Protein AF-A0A7K3RZ34-F1 (afdb_monomer_lite)

Organism: NCBI:txid66428

Secondary structure (DSSP, 8-state):
----HHHHHHHHHHHHHHTHHHHHHHHH-SS----GGGS-HHHHHHHHHHHHHHHH-SSHHHHHHHHHHHHHHT-TT-HHHHHH-PPPPTTS--HHHHHHHHHHHHHHHHHHHHHHHHHHHT--

pLDDT: mean 83.89, std 14.82, range [39.34, 97.38]

Radius of gyration: 16.71 Å; chains: 1; bounding box: 50×24×40 Å

Sequence (124 aa):
MTIPAETLTVVARAMYEATMRPFLHIQSGRPVGESWEQLTEHHQGTYLIKVRKALESETFADYYAWLTLPERLLGPGSAFEAEHGCPPEADEDTERTRGHRAEYHIVQHLLRVDDGALLTESAA

Structure (mmCIF, N/CA/C/O backbone):
data_AF-A0A7K3RZ34-F1
#
_entry.id   AF-A0A7K3RZ34-F1
#
loop_
_atom_site.group_PDB
_atom_site.id
_atom_site.type_symbol
_atom_site.label_atom_id
_atom_site.label_alt_id
_atom_site.label_comp_id
_atom_site.label_asym_id
_atom_site.label_entity_id
_atom_site.label_seq_id
_atom_site.pdbx_PDB_ins_code
_atom_site.Cartn_x
_atom_site.Cartn_y
_atom_site.Cartn_z
_atom_site.occupancy
_atom_site.B_iso_or_equiv
_atom_site.auth_seq_id
_atom_site.auth_comp_id
_atom_site.auth_asym_id
_atom_site.auth_atom_id
_atom_site.pdbx_PDB_model_num
ATOM 1 N N . MET A 1 1 ? -19.498 8.470 2.387 1.00 55.53 1 MET A N 1
ATOM 2 C CA . MET A 1 1 ? -19.161 7.984 3.739 1.00 55.53 1 MET A CA 1
ATOM 3 C C . MET A 1 1 ? -17.778 8.513 4.076 1.00 55.53 1 MET A C 1
ATOM 5 O O . MET A 1 1 ? -16.899 8.402 3.230 1.00 55.53 1 MET A O 1
ATOM 9 N N . THR A 1 2 ? -17.592 9.165 5.219 1.00 70.81 2 THR A N 1
ATOM 10 C CA . THR A 1 2 ? -16.287 9.700 5.644 1.00 70.81 2 THR A CA 1
ATOM 11 C C . THR A 1 2 ? -15.700 8.754 6.683 1.00 70.81 2 THR A C 1
ATOM 13 O O . THR A 1 2 ? -16.275 8.605 7.756 1.00 70.81 2 THR A O 1
ATOM 16 N N . ILE A 1 3 ? -14.585 8.097 6.358 1.00 78.75 3 ILE A N 1
ATOM 17 C CA . ILE A 1 3 ? -13.912 7.167 7.275 1.00 78.75 3 ILE A CA 1
ATOM 18 C C . ILE A 1 3 ? -13.178 7.986 8.352 1.00 78.75 3 ILE A C 1
ATOM 20 O O . ILE A 1 3 ? -12.427 8.901 7.990 1.00 78.75 3 ILE A O 1
ATOM 24 N N . PRO A 1 4 ? -13.366 7.696 9.653 1.00 85.31 4 PRO A N 1
ATOM 25 C CA . PRO A 1 4 ? -12.661 8.393 10.725 1.00 85.31 4 PRO A CA 1
ATOM 26 C C . PRO A 1 4 ? -11.136 8.276 10.598 1.00 85.31 4 PRO A C 1
ATOM 28 O O . PRO A 1 4 ? -10.600 7.244 10.192 1.00 85.31 4 PRO A O 1
ATOM 31 N N . ALA A 1 5 ? -10.414 9.330 10.989 1.00 84.69 5 ALA A N 1
ATOM 32 C CA . ALA A 1 5 ? -8.951 9.352 10.914 1.00 84.69 5 ALA A CA 1
ATOM 33 C C . ALA A 1 5 ? -8.299 8.244 11.764 1.00 84.69 5 ALA A C 1
ATOM 35 O O . ALA A 1 5 ? -7.311 7.649 11.344 1.00 84.69 5 ALA A O 1
ATOM 36 N N . GLU A 1 6 ? -8.878 7.932 12.923 1.00 88.38 6 GLU A N 1
ATOM 37 C CA . GLU A 1 6 ? -8.414 6.857 13.808 1.00 88.38 6 GLU A CA 1
ATOM 38 C C . GLU A 1 6 ? -8.538 5.481 13.147 1.00 88.38 6 GLU A C 1
ATOM 40 O O . GLU A 1 6 ? -7.594 4.693 13.189 1.00 88.38 6 GLU A O 1
ATOM 45 N N . THR A 1 7 ? -9.647 5.225 12.445 1.00 88.50 7 THR A N 1
ATOM 46 C CA . THR A 1 7 ? -9.856 3.994 11.672 1.00 88.50 7 THR A CA 1
ATOM 47 C C . THR A 1 7 ? -8.782 3.835 10.595 1.00 88.50 7 THR A C 1
ATOM 49 O O . THR A 1 7 ? -8.196 2.761 10.458 1.00 88.50 7 THR A O 1
ATOM 52 N N . LEU A 1 8 ? -8.446 4.912 9.872 1.00 90.44 8 LEU A N 1
ATOM 53 C CA . LEU A 1 8 ? -7.363 4.879 8.881 1.00 90.44 8 LEU A CA 1
ATOM 54 C C . LEU A 1 8 ? -6.010 4.537 9.518 1.00 90.44 8 LEU A C 1
ATOM 56 O O . LEU A 1 8 ? -5.244 3.770 8.937 1.00 90.44 8 LEU A O 1
ATOM 60 N N . THR A 1 9 ? -5.724 5.060 10.712 1.00 93.19 9 THR A N 1
ATOM 61 C CA . THR A 1 9 ? -4.495 4.751 11.460 1.00 93.19 9 THR A CA 1
ATOM 62 C C . THR A 1 9 ? -4.446 3.293 11.904 1.00 93.19 9 THR A C 1
ATOM 64 O O . THR A 1 9 ? -3.407 2.650 11.756 1.00 93.19 9 THR A O 1
ATOM 67 N N . VAL A 1 10 ? -5.558 2.737 12.394 1.00 92.56 10 VAL A N 1
ATOM 68 C CA . VAL A 1 10 ? -5.645 1.317 12.777 1.00 92.56 10 VAL A CA 1
ATOM 69 C C . VAL A 1 10 ? -5.390 0.413 11.572 1.00 92.56 10 VAL A C 1
ATOM 71 O O . VAL A 1 10 ? -4.605 -0.529 11.665 1.00 92.56 10 VAL A O 1
ATOM 74 N N . VAL A 1 11 ? -5.988 0.725 10.423 1.00 92.69 11 VAL A N 1
ATOM 75 C CA . VAL A 1 11 ? -5.800 -0.055 9.192 1.00 92.69 11 VAL A CA 1
ATOM 76 C C . VAL A 1 11 ? -4.379 0.085 8.652 1.00 92.69 11 VAL A C 1
ATOM 78 O O . VAL A 1 11 ? -3.783 -0.911 8.252 1.00 92.69 11 VAL A O 1
ATOM 81 N N . ALA A 1 12 ? -3.797 1.286 8.685 1.00 94.44 12 ALA A N 1
ATOM 82 C CA . ALA A 1 12 ? -2.412 1.510 8.268 1.00 94.44 12 ALA A CA 1
ATOM 83 C C . ALA A 1 12 ? -1.428 0.720 9.138 1.00 94.44 12 ALA A C 1
ATOM 85 O O . ALA A 1 12 ? -0.525 0.064 8.614 1.00 94.44 12 ALA A O 1
ATOM 86 N N . ARG A 1 13 ? -1.659 0.712 10.455 1.00 95.00 13 ARG A N 1
ATOM 87 C CA . ARG A 1 13 ? -0.915 -0.121 11.398 1.00 95.00 13 ARG A CA 1
ATOM 88 C C . ARG A 1 13 ? -1.072 -1.602 11.078 1.00 95.00 13 ARG A C 1
ATOM 90 O O . ARG A 1 13 ? -0.070 -2.299 10.968 1.00 95.00 13 ARG A O 1
ATOM 97 N N . ALA A 1 14 ? -2.301 -2.087 10.916 1.00 92.12 14 ALA A N 1
ATOM 98 C CA . ALA A 1 14 ? -2.558 -3.492 10.619 1.00 92.12 14 ALA A CA 1
ATOM 99 C C . ALA A 1 14 ? -1.895 -3.923 9.302 1.00 92.12 14 ALA A C 1
ATOM 101 O O . ALA A 1 14 ? -1.270 -4.978 9.248 1.00 92.12 14 ALA A O 1
ATOM 102 N N . MET A 1 15 ? -1.955 -3.079 8.269 1.00 93.69 15 MET A N 1
ATOM 103 C CA . MET A 1 15 ? -1.267 -3.300 6.999 1.00 93.69 15 MET A CA 1
ATOM 104 C C . MET A 1 15 ? 0.247 -3.438 7.198 1.00 93.69 15 MET A C 1
ATOM 106 O O . MET A 1 15 ? 0.824 -4.409 6.714 1.00 93.69 15 MET A O 1
ATOM 110 N N . TYR A 1 16 ? 0.889 -2.527 7.937 1.00 92.81 16 TYR A N 1
ATOM 111 C CA . TYR A 1 16 ? 2.326 -2.600 8.232 1.00 92.81 16 TYR A CA 1
ATOM 112 C C . TYR A 1 16 ? 2.710 -3.872 9.004 1.00 92.81 16 TYR A C 1
ATOM 114 O O . TYR A 1 16 ? 3.611 -4.613 8.602 1.00 92.81 16 TYR A O 1
ATOM 122 N N . GLU A 1 17 ? 2.001 -4.129 10.101 1.00 90.25 17 GLU A N 1
ATOM 123 C CA . GLU A 1 17 ? 2.272 -5.219 11.040 1.00 90.25 17 GLU A CA 1
ATOM 124 C C . GLU A 1 17 ? 2.014 -6.603 10.424 1.00 90.25 17 GLU A C 1
ATOM 126 O O . GLU A 1 17 ? 2.660 -7.574 10.809 1.00 90.25 17 GLU A O 1
ATOM 131 N N . ALA A 1 18 ? 1.104 -6.707 9.450 1.00 86.88 18 ALA A N 1
ATOM 132 C CA . ALA A 1 18 ? 0.767 -7.965 8.786 1.00 86.88 18 ALA A CA 1
ATOM 133 C C . ALA A 1 18 ? 1.569 -8.237 7.502 1.00 86.88 18 ALA A C 1
ATOM 135 O O . ALA A 1 18 ? 1.604 -9.381 7.052 1.00 86.88 18 ALA A O 1
ATOM 136 N N . THR A 1 19 ? 2.202 -7.223 6.899 1.00 86.94 19 THR A N 1
ATOM 137 C CA . THR A 1 19 ? 2.922 -7.377 5.618 1.00 86.94 19 THR A CA 1
ATOM 138 C C . THR A 1 19 ? 4.414 -7.084 5.755 1.00 86.94 19 THR A C 1
ATOM 140 O O . THR A 1 19 ? 5.230 -8.007 5.784 1.00 86.94 19 THR A O 1
ATOM 143 N N . MET A 1 20 ? 4.784 -5.810 5.880 1.00 84.50 20 MET A N 1
ATOM 144 C CA . MET A 1 20 ? 6.173 -5.363 5.838 1.00 84.50 20 MET A CA 1
ATOM 145 C C . MET A 1 20 ? 6.982 -5.872 7.029 1.00 84.50 20 MET A C 1
ATOM 147 O O . MET A 1 20 ? 8.107 -6.337 6.854 1.00 84.50 20 MET A O 1
ATOM 151 N N . ARG A 1 21 ? 6.426 -5.834 8.244 1.00 82.56 21 ARG A N 1
ATOM 152 C CA . ARG A 1 21 ? 7.161 -6.264 9.440 1.00 82.56 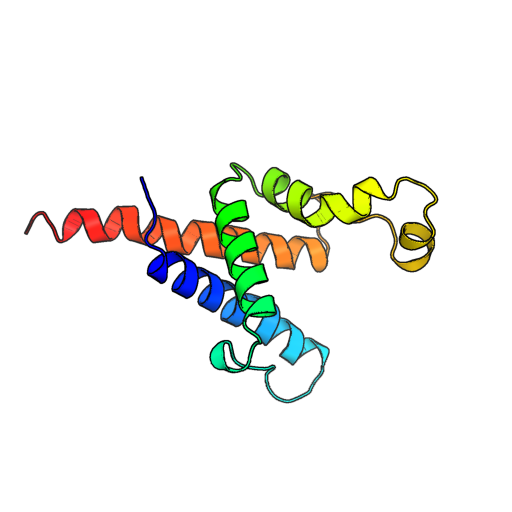21 ARG A CA 1
ATOM 153 C C . ARG A 1 21 ? 7.516 -7.767 9.408 1.00 82.56 21 ARG A C 1
ATOM 155 O O . ARG A 1 21 ? 8.685 -8.087 9.647 1.00 82.56 21 ARG A O 1
ATOM 162 N N . PRO A 1 22 ? 6.597 -8.690 9.047 1.00 82.25 22 PRO A N 1
ATOM 163 C CA . PRO A 1 22 ? 6.934 -10.091 8.793 1.00 82.25 22 PRO A CA 1
ATOM 164 C C . PRO A 1 22 ? 7.924 -10.277 7.642 1.00 82.25 22 PRO A C 1
ATOM 166 O O . PRO A 1 22 ? 8.862 -11.060 7.773 1.00 82.25 22 PRO A O 1
ATOM 169 N N . PHE A 1 23 ? 7.758 -9.545 6.537 1.00 81.44 23 PHE A N 1
ATOM 170 C CA . PHE A 1 23 ? 8.658 -9.631 5.386 1.00 81.44 23 PHE A CA 1
ATOM 171 C C . PHE A 1 23 ? 10.103 -9.269 5.756 1.00 81.44 23 PHE A C 1
ATOM 173 O O . PHE A 1 23 ? 11.023 -10.041 5.485 1.00 81.44 23 PHE A O 1
ATOM 180 N N . LEU A 1 24 ? 10.300 -8.148 6.458 1.00 79.69 24 LEU A N 1
ATOM 181 C CA . LEU A 1 24 ? 11.612 -7.718 6.947 1.00 79.69 24 LEU A CA 1
ATOM 182 C C . LEU A 1 24 ? 12.223 -8.741 7.905 1.00 79.69 24 LEU A C 1
ATOM 184 O O . LEU A 1 24 ? 13.427 -8.992 7.852 1.00 79.69 24 LEU A O 1
ATOM 188 N N . HIS A 1 25 ? 11.408 -9.358 8.762 1.00 80.56 25 HIS A N 1
ATOM 189 C CA . HIS A 1 25 ? 11.871 -10.410 9.660 1.00 80.56 25 HIS A CA 1
ATOM 190 C C . HIS A 1 25 ? 12.360 -11.648 8.891 1.00 80.56 25 HIS A C 1
ATOM 192 O O . HIS A 1 25 ? 13.467 -12.125 9.139 1.00 80.56 25 HIS A O 1
ATOM 198 N N . ILE A 1 26 ? 11.571 -12.124 7.922 1.00 81.56 26 ILE A N 1
ATOM 199 C CA . ILE A 1 26 ? 11.894 -13.305 7.112 1.00 81.56 26 ILE A CA 1
ATOM 200 C C . ILE A 1 26 ? 13.150 -13.062 6.265 1.00 81.56 26 ILE A C 1
ATOM 202 O O . ILE A 1 26 ? 14.040 -13.908 6.246 1.00 81.56 26 ILE A O 1
ATOM 206 N N . GLN A 1 27 ? 13.252 -11.911 5.592 1.00 78.38 27 GLN A N 1
ATOM 207 C CA . GLN A 1 27 ? 14.375 -11.627 4.695 1.00 78.38 27 GLN A CA 1
ATOM 208 C C . GLN A 1 27 ? 15.688 -11.332 5.424 1.00 78.38 27 GLN A C 1
ATOM 210 O O . GLN A 1 27 ? 16.754 -11.731 4.960 1.00 78.38 27 GLN A O 1
ATOM 215 N N . SER A 1 28 ? 15.642 -10.612 6.548 1.00 74.62 28 SER A N 1
ATOM 216 C CA . SER A 1 28 ? 16.867 -10.185 7.237 1.00 74.62 28 SER A CA 1
ATOM 217 C C . SER A 1 28 ? 17.479 -11.268 8.127 1.00 74.62 28 SER A C 1
ATOM 219 O O . SER A 1 28 ? 18.642 -11.142 8.516 1.00 74.62 28 SER A O 1
ATOM 221 N N . GLY A 1 29 ? 16.703 -12.294 8.507 1.00 72.19 29 GLY A N 1
ATOM 222 C CA . GLY A 1 29 ? 17.102 -13.291 9.507 1.00 72.19 29 GLY A CA 1
ATOM 223 C C . GLY A 1 29 ? 17.407 -12.693 10.891 1.00 72.19 29 GLY A C 1
ATOM 224 O O . GLY A 1 29 ? 18.002 -13.357 11.738 1.00 72.19 29 GLY A O 1
ATOM 225 N N . ARG A 1 30 ? 17.047 -11.422 11.115 1.00 65.50 30 ARG A N 1
ATOM 226 C CA . ARG A 1 30 ? 17.285 -10.644 12.339 1.00 65.50 30 ARG A CA 1
ATOM 227 C C . ARG A 1 30 ? 15.998 -10.543 13.169 1.00 65.50 30 ARG A C 1
ATOM 229 O O . ARG A 1 30 ? 14.926 -10.897 12.669 1.00 65.50 30 ARG A O 1
ATOM 236 N N . PRO A 1 31 ? 16.072 -10.102 14.446 1.00 64.00 31 PRO A N 1
ATOM 237 C CA . PRO A 1 31 ? 14.881 -9.850 15.256 1.00 64.00 31 PRO A CA 1
ATOM 238 C C . PRO A 1 31 ? 13.845 -9.016 14.501 1.00 64.00 31 PRO A C 1
ATOM 240 O O . PRO A 1 31 ? 14.198 -8.201 13.649 1.00 64.00 31 PRO A O 1
ATOM 243 N N . VAL A 1 32 ? 12.573 -9.280 14.814 1.00 67.38 32 VAL A N 1
ATOM 244 C CA . VAL A 1 32 ? 11.395 -8.666 14.191 1.00 67.38 32 VAL A CA 1
ATOM 245 C C . VAL A 1 32 ? 11.627 -7.165 13.994 1.00 67.38 32 VAL A C 1
ATOM 247 O O . VAL A 1 32 ? 12.046 -6.493 14.936 1.00 67.38 32 VAL A O 1
ATOM 250 N N . GLY A 1 33 ? 11.375 -6.668 12.775 1.00 69.75 33 GLY A N 1
ATOM 251 C CA . GLY A 1 33 ? 11.551 -5.254 12.431 1.00 69.75 33 GLY A CA 1
ATOM 252 C C . GLY A 1 33 ? 10.800 -4.309 13.375 1.00 69.75 33 GLY A C 1
ATOM 253 O O . GLY A 1 33 ? 9.946 -4.748 14.159 1.00 69.75 33 GLY A O 1
ATOM 254 N N . GLU A 1 34 ? 11.127 -3.015 13.285 1.00 84.75 34 GLU A N 1
ATOM 255 C CA . GLU A 1 34 ? 10.542 -1.940 14.100 1.00 84.75 34 GLU A CA 1
ATOM 256 C C . GLU A 1 34 ? 9.019 -2.104 14.227 1.00 84.75 34 GLU A C 1
ATOM 258 O O . GLU A 1 34 ? 8.339 -2.414 13.248 1.00 84.75 34 GLU A O 1
ATOM 263 N N . SER A 1 35 ? 8.462 -1.953 15.428 1.00 89.81 35 SER A N 1
ATOM 264 C CA . SER A 1 35 ? 7.005 -1.908 15.586 1.00 89.81 35 SER A CA 1
ATOM 265 C C . SER A 1 35 ? 6.446 -0.610 15.007 1.00 89.81 35 SER A C 1
ATOM 267 O O . SER A 1 35 ? 7.179 0.357 14.796 1.00 89.81 35 SER A O 1
ATOM 269 N N . TRP A 1 36 ? 5.136 -0.562 14.770 1.00 92.19 36 TRP A N 1
ATOM 270 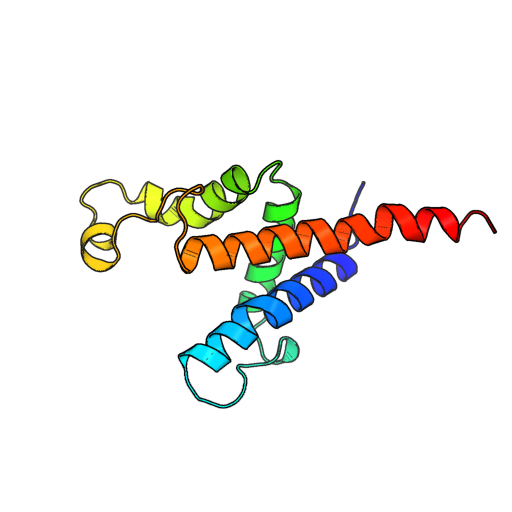C CA . TRP A 1 36 ? 4.465 0.646 14.287 1.00 92.19 36 TRP A CA 1
ATOM 271 C C . TRP A 1 36 ? 4.814 1.905 15.097 1.00 92.19 36 TRP A C 1
ATOM 273 O O . TRP A 1 36 ? 5.080 2.958 14.523 1.00 92.19 36 TRP A O 1
ATOM 283 N N . GLU A 1 37 ? 4.852 1.797 16.427 1.00 93.62 37 GLU A N 1
ATOM 284 C CA . GLU A 1 37 ? 5.159 2.905 17.341 1.00 93.62 37 GLU A CA 1
ATOM 285 C C . GLU A 1 37 ? 6.608 3.395 17.241 1.00 93.62 37 GLU A C 1
ATOM 287 O O . GLU A 1 37 ? 6.912 4.501 17.679 1.00 93.62 37 GLU A O 1
ATOM 292 N N . GLN A 1 38 ? 7.501 2.575 16.685 1.00 93.00 38 GLN A N 1
ATOM 293 C CA . GLN A 1 38 ? 8.908 2.909 16.477 1.00 93.00 38 GLN A CA 1
ATOM 294 C C . GLN A 1 38 ? 9.152 3.574 15.116 1.00 93.00 38 GLN A C 1
ATOM 296 O O . GLN A 1 38 ? 10.210 4.163 14.909 1.00 93.00 38 GLN A O 1
ATOM 301 N N . LEU A 1 39 ? 8.180 3.516 14.197 1.00 91.38 39 LEU A N 1
ATOM 302 C CA . LEU A 1 39 ? 8.279 4.182 12.903 1.00 91.38 39 LEU A CA 1
ATOM 303 C C . LEU A 1 39 ? 8.244 5.706 13.054 1.00 91.38 39 LEU A C 1
ATOM 305 O O . LEU A 1 39 ? 7.517 6.260 13.877 1.00 91.38 39 LEU A O 1
ATOM 309 N N . THR A 1 40 ? 8.974 6.395 12.178 1.00 94.06 40 THR A N 1
ATOM 310 C CA . THR A 1 40 ? 8.870 7.853 12.048 1.00 94.06 40 THR A CA 1
ATOM 311 C C . THR A 1 40 ? 7.474 8.261 11.571 1.00 94.06 40 THR A C 1
ATOM 313 O O . THR A 1 40 ? 6.823 7.528 10.820 1.00 94.06 40 THR A O 1
ATOM 316 N N . GLU A 1 41 ? 7.036 9.473 11.923 1.00 93.88 41 GLU A N 1
ATOM 317 C CA . GLU A 1 41 ? 5.760 10.032 11.443 1.00 93.88 41 GLU A CA 1
ATOM 318 C C . GLU A 1 41 ? 5.676 10.038 9.910 1.00 93.88 41 GLU A C 1
ATOM 320 O O . GLU A 1 41 ? 4.621 9.778 9.334 1.00 93.88 41 GLU A O 1
ATOM 325 N N . HIS A 1 42 ? 6.806 10.276 9.235 1.00 93.25 42 HIS A N 1
ATOM 326 C CA . HIS A 1 42 ? 6.887 10.214 7.780 1.00 93.25 42 HIS A CA 1
ATOM 327 C C . HIS A 1 42 ? 6.577 8.806 7.249 1.00 93.25 42 HIS A C 1
ATOM 329 O O . HIS A 1 42 ? 5.754 8.656 6.346 1.00 93.25 42 HIS A O 1
ATOM 335 N N . HIS A 1 43 ? 7.181 7.763 7.831 1.00 91.00 43 HIS A N 1
ATOM 336 C CA . HIS A 1 43 ? 6.902 6.380 7.442 1.00 91.00 43 HIS A CA 1
ATOM 337 C C . HIS A 1 43 ? 5.453 5.988 7.729 1.00 91.00 43 HIS A C 1
ATOM 339 O O . HIS A 1 43 ? 4.795 5.435 6.848 1.00 91.00 43 HIS A O 1
ATOM 345 N N . GLN A 1 44 ? 4.924 6.324 8.908 1.00 94.88 44 GLN A N 1
ATOM 346 C CA . GLN A 1 44 ? 3.511 6.101 9.233 1.00 94.88 44 GLN A CA 1
ATOM 347 C C . GLN A 1 44 ? 2.586 6.813 8.230 1.00 94.88 44 GLN A C 1
ATOM 349 O O . GLN A 1 44 ? 1.615 6.226 7.745 1.00 94.88 44 GLN A O 1
ATOM 354 N N . GLY A 1 45 ? 2.934 8.045 7.844 1.00 94.44 45 GLY A N 1
ATOM 355 C CA . GLY A 1 45 ? 2.250 8.824 6.814 1.00 94.44 45 GLY A CA 1
ATOM 356 C C . GLY A 1 45 ? 2.183 8.115 5.459 1.00 94.44 45 GLY A C 1
ATOM 357 O O . GLY A 1 45 ? 1.132 8.117 4.818 1.00 94.44 45 GLY A O 1
ATOM 358 N N . THR A 1 46 ? 3.252 7.434 5.045 1.00 93.94 46 THR A N 1
ATOM 359 C CA . THR A 1 46 ? 3.261 6.636 3.808 1.00 93.94 46 THR A CA 1
ATOM 360 C C . THR A 1 46 ? 2.245 5.495 3.854 1.00 93.94 46 THR A C 1
ATOM 362 O O . THR A 1 46 ? 1.515 5.289 2.882 1.00 93.94 46 THR A O 1
ATOM 365 N N . TYR A 1 47 ? 2.127 4.783 4.981 1.00 94.25 47 TYR A N 1
ATOM 366 C CA . TYR A 1 47 ? 1.106 3.738 5.132 1.00 94.25 47 TYR A CA 1
ATOM 367 C C . TYR A 1 47 ? -0.310 4.325 5.113 1.00 94.25 47 TYR A C 1
ATOM 369 O O . TYR A 1 47 ? -1.183 3.766 4.456 1.00 94.25 47 TYR A O 1
ATOM 377 N N . LEU A 1 48 ? -0.539 5.488 5.730 1.00 94.75 48 LEU A N 1
ATOM 378 C CA . LEU A 1 48 ? -1.832 6.182 5.655 1.00 94.75 48 LEU A CA 1
ATOM 379 C C . LEU A 1 48 ? -2.212 6.560 4.215 1.00 94.75 48 LEU A C 1
ATOM 381 O O . LEU A 1 48 ? -3.365 6.385 3.814 1.00 94.75 48 LEU A O 1
ATOM 385 N N . ILE A 1 49 ? -1.257 7.051 3.419 1.00 94.69 49 ILE A N 1
ATOM 386 C CA . ILE A 1 49 ? -1.487 7.360 2.000 1.00 94.69 49 ILE A CA 1
ATOM 387 C C . ILE A 1 49 ? -1.824 6.080 1.233 1.00 94.69 49 ILE A C 1
ATOM 389 O O . ILE A 1 49 ? -2.804 6.065 0.489 1.00 94.69 49 ILE A O 1
ATOM 393 N N . LYS A 1 50 ? -1.072 4.994 1.450 1.00 94.88 50 LYS A N 1
ATOM 394 C CA . LYS A 1 50 ? -1.349 3.690 0.835 1.00 94.88 50 LYS A CA 1
ATOM 395 C C . LYS A 1 50 ? -2.754 3.181 1.167 1.00 94.88 50 LYS A C 1
ATOM 397 O O . LYS A 1 50 ? -3.439 2.729 0.258 1.00 94.88 50 LYS A O 1
ATOM 402 N N . VAL A 1 51 ? -3.203 3.291 2.420 1.00 94.88 51 VAL A N 1
ATOM 403 C CA . VAL A 1 51 ? -4.569 2.906 2.825 1.00 94.88 51 VAL A CA 1
ATOM 404 C C . VAL A 1 51 ? -5.610 3.719 2.064 1.00 94.88 51 VAL A C 1
ATOM 406 O O . VAL A 1 51 ? -6.513 3.146 1.460 1.00 94.88 51 VAL A O 1
ATOM 409 N N . ARG A 1 52 ? -5.470 5.051 2.034 1.00 93.38 52 ARG A N 1
ATOM 410 C CA . ARG A 1 52 ? -6.392 5.926 1.287 1.00 93.38 52 ARG A CA 1
ATOM 411 C C . ARG A 1 52 ? -6.434 5.558 -0.191 1.00 93.38 52 ARG A C 1
ATOM 413 O O . ARG A 1 52 ? -7.511 5.448 -0.761 1.00 93.38 52 ARG A O 1
ATOM 420 N N . LYS A 1 53 ? -5.276 5.296 -0.795 1.00 95.44 53 LYS A N 1
ATOM 421 C CA . LYS A 1 53 ? -5.203 4.893 -2.200 1.00 95.44 53 LYS A CA 1
ATOM 422 C C . LYS A 1 53 ? -5.787 3.523 -2.466 1.00 95.44 53 LYS A C 1
ATOM 424 O O . LYS A 1 53 ? -6.490 3.377 -3.457 1.00 95.44 53 LYS A O 1
ATOM 429 N N . ALA A 1 54 ? -5.584 2.554 -1.583 1.00 94.31 54 ALA A N 1
ATOM 430 C CA . ALA A 1 54 ? -6.243 1.261 -1.701 1.00 94.31 54 ALA A CA 1
ATOM 431 C C . ALA A 1 54 ? -7.773 1.394 -1.626 1.00 94.31 54 ALA A C 1
ATOM 433 O O . ALA A 1 54 ? -8.453 0.669 -2.339 1.00 94.31 54 ALA A O 1
ATOM 434 N N . LEU A 1 55 ? -8.309 2.328 -0.831 1.00 91.12 55 LEU A N 1
ATOM 435 C CA . LEU A 1 55 ? -9.752 2.594 -0.730 1.00 91.12 55 LEU A CA 1
ATOM 436 C C . LEU A 1 55 ? -10.336 3.329 -1.936 1.00 91.12 55 LEU A C 1
ATOM 438 O O . LEU A 1 55 ? -11.463 3.057 -2.332 1.00 91.12 55 LEU A O 1
ATOM 442 N N . GLU A 1 56 ? -9.582 4.269 -2.500 1.00 92.06 56 GLU A N 1
ATOM 443 C CA . GLU A 1 56 ? -9.968 5.002 -3.711 1.00 92.06 56 GLU A CA 1
ATOM 444 C C . GLU A 1 56 ? -9.885 4.131 -4.976 1.00 92.06 56 GLU A C 1
ATOM 446 O O . GLU A 1 56 ? -10.482 4.472 -5.994 1.00 92.06 56 GLU A O 1
ATOM 451 N N . SER A 1 57 ? -9.139 3.025 -4.921 1.00 94.62 57 SER A N 1
ATOM 452 C CA . SER A 1 57 ? -8.899 2.131 -6.055 1.00 94.62 57 SER A CA 1
ATOM 453 C C . SER A 1 57 ? -9.957 1.032 -6.134 1.00 94.62 57 SER A C 1
ATOM 455 O O . SER A 1 57 ? -10.065 0.198 -5.232 1.00 94.62 57 SER A O 1
ATOM 457 N N . GLU A 1 58 ? -10.697 0.986 -7.243 1.00 92.94 58 GLU A N 1
ATOM 458 C CA . GLU A 1 58 ? -11.721 -0.039 -7.492 1.00 92.94 58 GLU A CA 1
ATOM 459 C C . GLU A 1 58 ? -11.110 -1.443 -7.571 1.00 92.94 58 GLU A C 1
ATOM 461 O O . GLU A 1 58 ? -11.678 -2.405 -7.051 1.00 92.94 58 GLU A O 1
ATOM 466 N N . THR A 1 59 ? -9.920 -1.554 -8.164 1.00 95.06 59 THR A N 1
ATOM 467 C CA . THR A 1 59 ? -9.209 -2.823 -8.323 1.00 95.06 59 THR A CA 1
ATOM 468 C C . THR A 1 59 ? -7.786 -2.775 -7.765 1.00 95.06 59 THR A C 1
ATOM 470 O O . THR A 1 59 ? -7.203 -1.711 -7.538 1.00 95.06 59 THR A O 1
ATOM 473 N N . PHE A 1 60 ? -7.181 -3.956 -7.589 1.00 96.62 60 PHE A N 1
ATOM 474 C CA . PHE A 1 60 ? -5.750 -4.058 -7.289 1.00 96.62 60 PHE A CA 1
ATOM 475 C C . PHE A 1 60 ? -4.889 -3.432 -8.397 1.00 96.62 60 PHE A C 1
ATOM 477 O O . PHE A 1 60 ? -3.868 -2.822 -8.092 1.00 96.62 60 PHE A O 1
ATOM 484 N N . ALA A 1 61 ? -5.296 -3.555 -9.664 1.00 97.38 61 ALA A N 1
ATOM 485 C CA . ALA A 1 61 ? -4.546 -2.996 -10.784 1.00 97.38 61 ALA A CA 1
ATOM 486 C C . ALA A 1 61 ? -4.471 -1.462 -10.705 1.00 97.38 61 ALA A C 1
ATOM 488 O O . ALA A 1 61 ? -3.392 -0.907 -10.897 1.00 97.38 61 ALA A O 1
ATOM 489 N N . ASP A 1 62 ? -5.563 -0.788 -10.327 1.00 96.94 62 ASP A N 1
ATOM 490 C CA . ASP A 1 62 ? -5.587 0.675 -10.152 1.00 96.94 62 ASP A CA 1
ATOM 491 C C . ASP A 1 62 ? -4.671 1.119 -9.004 1.00 96.94 62 ASP A C 1
ATOM 493 O O . ASP A 1 62 ? -3.863 2.043 -9.140 1.00 96.94 62 ASP A O 1
ATOM 497 N N . TYR A 1 63 ? -4.743 0.400 -7.880 1.00 97.12 63 TYR A N 1
ATOM 498 C CA . TYR A 1 63 ? -3.884 0.636 -6.724 1.00 97.12 63 TYR A CA 1
ATOM 499 C C . TYR A 1 63 ? -2.401 0.454 -7.071 1.00 97.12 63 TYR A C 1
ATOM 501 O O . TYR A 1 63 ? -1.555 1.286 -6.732 1.00 97.12 63 TYR A O 1
ATOM 509 N N . TYR A 1 64 ? -2.080 -0.631 -7.774 1.00 97.06 64 TYR A N 1
ATOM 510 C CA . TYR A 1 64 ? -0.715 -0.973 -8.141 1.00 97.06 64 TYR A CA 1
ATOM 511 C C . TYR A 1 64 ? -0.143 -0.041 -9.214 1.00 97.06 64 TYR A C 1
ATOM 513 O O . TYR A 1 64 ? 1.031 0.331 -9.146 1.00 97.06 64 TYR A O 1
ATOM 521 N N . ALA A 1 65 ? -0.976 0.416 -10.152 1.00 95.62 65 ALA A N 1
ATOM 522 C CA . ALA A 1 65 ? -0.606 1.448 -11.113 1.00 95.62 65 ALA A CA 1
ATOM 523 C C . ALA A 1 65 ? -0.211 2.753 -10.407 1.00 95.62 65 ALA A C 1
ATOM 525 O O . ALA A 1 65 ? 0.788 3.363 -10.778 1.00 95.62 65 ALA A O 1
ATOM 526 N N . TRP A 1 66 ? -0.932 3.162 -9.355 1.00 95.88 66 TRP A N 1
ATOM 527 C CA . TRP A 1 66 ? -0.553 4.334 -8.559 1.00 95.88 66 TRP A CA 1
ATOM 528 C C . TRP A 1 66 ? 0.783 4.142 -7.826 1.00 95.88 66 TRP A C 1
ATOM 530 O O . TRP A 1 66 ? 1.627 5.037 -7.852 1.00 95.88 66 TRP A O 1
ATOM 540 N N . LEU A 1 67 ? 1.000 2.976 -7.208 1.00 94.06 67 LEU A N 1
ATOM 541 C CA . LEU A 1 67 ? 2.242 2.677 -6.483 1.00 94.06 67 LEU A CA 1
ATOM 542 C C . LEU A 1 67 ? 3.479 2.700 -7.382 1.00 94.06 67 LEU A C 1
ATOM 544 O O . LEU A 1 67 ? 4.539 3.157 -6.965 1.00 94.06 67 LEU A O 1
ATOM 548 N N . THR A 1 68 ? 3.338 2.182 -8.600 1.00 93.06 68 THR A N 1
ATOM 549 C CA . THR A 1 68 ? 4.428 2.050 -9.575 1.00 93.06 68 THR A CA 1
ATOM 550 C C . THR A 1 68 ? 4.531 3.250 -10.516 1.00 93.06 68 THR A C 1
ATOM 552 O O . THR A 1 68 ? 5.466 3.318 -11.314 1.00 93.06 68 THR A O 1
ATOM 555 N N . LEU A 1 69 ? 3.615 4.224 -10.418 1.00 91.00 69 LEU A N 1
ATOM 556 C CA . LEU A 1 69 ? 3.596 5.407 -11.276 1.00 91.00 69 LEU A CA 1
ATOM 557 C C . LEU A 1 69 ? 4.942 6.150 -11.292 1.00 91.00 69 LEU A C 1
ATOM 559 O O . LEU A 1 69 ? 5.398 6.459 -12.392 1.00 91.00 69 LEU A O 1
ATOM 563 N N . PRO A 1 70 ? 5.618 6.411 -10.152 1.00 87.88 70 PRO A N 1
ATOM 564 C CA . PRO A 1 70 ? 6.907 7.100 -10.176 1.00 87.88 70 PRO A CA 1
ATOM 565 C C . PRO A 1 70 ? 7.953 6.376 -11.027 1.00 87.88 70 PRO A C 1
ATOM 567 O O . PRO A 1 70 ? 8.675 7.022 -11.774 1.00 87.88 70 PRO A O 1
ATOM 570 N N . GLU A 1 71 ? 7.994 5.045 -10.963 1.00 88.56 71 GLU A N 1
ATOM 571 C CA . GLU A 1 71 ? 8.940 4.220 -11.724 1.00 88.56 71 GLU A CA 1
ATOM 572 C C . GLU A 1 71 ? 8.591 4.221 -13.212 1.00 88.56 71 GLU A C 1
ATOM 574 O O . GLU A 1 71 ? 9.461 4.408 -14.059 1.00 88.56 71 GLU A O 1
ATOM 579 N N . ARG A 1 72 ? 7.298 4.108 -13.537 1.00 85.56 72 ARG A N 1
ATOM 580 C CA . ARG A 1 72 ? 6.802 4.143 -14.921 1.00 85.56 72 ARG A CA 1
ATOM 581 C C . ARG A 1 72 ? 7.018 5.507 -15.588 1.00 85.56 72 ARG A C 1
ATOM 583 O O . ARG A 1 72 ? 7.239 5.564 -16.795 1.00 85.56 72 ARG A O 1
ATOM 590 N N . LEU A 1 73 ? 6.992 6.602 -14.824 1.00 86.62 73 LEU A N 1
ATOM 591 C CA . LEU A 1 73 ? 7.234 7.958 -15.334 1.00 86.62 73 LEU A CA 1
ATOM 592 C C . LEU A 1 73 ? 8.696 8.221 -15.718 1.00 86.62 73 LEU A C 1
ATOM 594 O O . LEU A 1 73 ? 8.943 9.127 -16.513 1.00 86.62 73 LEU A O 1
ATOM 598 N N . LEU A 1 74 ? 9.654 7.449 -15.194 1.00 84.56 74 LEU A N 1
ATOM 599 C CA . LEU A 1 74 ? 11.065 7.572 -15.584 1.00 84.56 74 LEU A CA 1
ATOM 600 C C . LEU A 1 74 ? 11.303 7.122 -17.033 1.00 84.56 74 LEU A C 1
ATOM 602 O O . LEU A 1 74 ? 12.273 7.553 -17.656 1.00 84.56 74 LEU A O 1
ATOM 606 N N . GLY A 1 75 ? 10.373 6.337 -17.581 1.00 73.94 75 GLY A N 1
ATOM 607 C CA . GLY A 1 75 ? 10.322 5.944 -18.980 1.00 73.94 75 GLY A CA 1
ATOM 608 C C . GLY A 1 75 ? 11.289 4.811 -19.355 1.00 73.94 75 GLY A C 1
ATOM 609 O O . GLY A 1 75 ? 12.210 4.490 -18.594 1.00 73.94 75 GLY A O 1
ATOM 610 N N . PRO A 1 76 ? 11.085 4.212 -20.544 1.00 78.19 76 PRO A N 1
ATOM 611 C CA . PRO A 1 76 ? 11.951 3.160 -21.059 1.00 78.19 76 PRO A CA 1
ATOM 612 C C . PRO A 1 76 ? 13.385 3.651 -21.297 1.00 78.19 76 PRO A C 1
ATOM 614 O O . PRO A 1 76 ? 13.594 4.739 -21.838 1.00 78.19 76 PRO A O 1
ATOM 617 N N . GLY A 1 77 ? 14.374 2.835 -20.946 1.00 77.00 77 GLY A N 1
ATOM 618 C CA . GLY A 1 77 ? 15.799 3.139 -21.083 1.00 77.00 77 GLY A CA 1
ATOM 619 C C . GLY A 1 77 ? 16.346 4.090 -20.015 1.00 77.00 77 GLY A C 1
ATOM 620 O O . GLY A 1 77 ? 17.455 4.606 -20.168 1.00 77.00 77 GLY A O 1
ATOM 621 N N . SER A 1 78 ? 15.589 4.344 -18.945 1.00 83.75 78 SER A N 1
ATOM 622 C CA . SER A 1 78 ? 16.073 5.138 -17.816 1.00 83.75 78 SER A CA 1
ATOM 623 C C . SER A 1 78 ? 17.188 4.411 -17.056 1.00 83.75 78 SER A C 1
ATOM 625 O O . SER A 1 78 ? 17.256 3.182 -17.023 1.00 83.75 78 SER A O 1
ATOM 627 N N . ALA A 1 79 ? 18.060 5.176 -16.390 1.00 83.88 79 ALA A N 1
ATOM 628 C CA . ALA A 1 79 ? 19.085 4.599 -15.516 1.00 83.88 79 ALA A CA 1
ATOM 629 C C . ALA A 1 79 ? 18.467 3.736 -14.400 1.00 83.88 79 ALA A C 1
ATOM 631 O O . ALA A 1 79 ? 19.037 2.719 -14.022 1.00 83.88 79 ALA A O 1
ATOM 632 N N . PHE A 1 80 ? 17.274 4.113 -13.932 1.00 81.56 80 PHE A N 1
ATOM 633 C CA . PHE A 1 80 ? 16.517 3.347 -12.950 1.00 81.56 80 PHE A CA 1
ATOM 634 C C . PHE A 1 80 ? 16.096 1.977 -13.491 1.00 81.56 80 PHE A C 1
ATOM 636 O O . PHE A 1 80 ? 16.310 0.972 -12.823 1.00 81.56 80 PHE A O 1
ATOM 643 N N . GLU A 1 81 ? 15.554 1.914 -14.712 1.00 82.69 81 GLU A N 1
ATOM 644 C CA . GLU A 1 81 ? 15.192 0.638 -15.341 1.00 82.69 81 GLU A CA 1
ATOM 645 C C . GLU A 1 81 ? 16.422 -0.255 -15.554 1.00 82.69 81 GLU A C 1
ATOM 647 O O . GLU A 1 81 ? 16.354 -1.461 -15.338 1.00 82.69 81 GLU A O 1
ATOM 652 N N . ALA A 1 82 ? 17.567 0.324 -15.925 1.00 85.12 82 ALA A N 1
ATOM 653 C CA . ALA A 1 82 ? 18.806 -0.433 -16.096 1.00 85.12 82 ALA A CA 1
ATOM 654 C C . ALA A 1 82 ? 19.326 -1.049 -14.780 1.00 85.12 82 ALA A C 1
ATOM 656 O O . ALA A 1 82 ? 19.957 -2.105 -14.811 1.00 85.12 82 ALA A O 1
ATOM 657 N N . GLU A 1 83 ? 19.074 -0.404 -13.637 1.00 85.19 83 GLU A N 1
ATOM 658 C CA . GLU A 1 83 ? 19.523 -0.858 -12.314 1.00 85.19 83 GLU A CA 1
ATOM 659 C C . GLU A 1 83 ? 18.514 -1.791 -11.625 1.00 85.19 83 GLU A C 1
ATOM 661 O O . GLU A 1 83 ? 18.906 -2.765 -10.979 1.00 85.19 83 GLU A O 1
ATOM 666 N N . HIS A 1 84 ? 17.216 -1.519 -11.769 1.00 80.88 84 HIS A N 1
ATOM 667 C CA . HIS A 1 84 ? 16.156 -2.171 -10.993 1.00 80.88 84 HIS A CA 1
ATOM 668 C C . HIS A 1 84 ? 15.143 -2.957 -11.837 1.00 80.88 84 HIS A C 1
ATOM 670 O O . HIS A 1 84 ? 14.295 -3.653 -11.276 1.00 80.88 84 HIS A O 1
ATOM 676 N N . GLY A 1 85 ? 15.243 -2.889 -13.166 1.00 83.12 85 GLY A N 1
ATOM 677 C CA . GLY A 1 85 ? 14.264 -3.451 -14.092 1.00 83.12 85 GLY A CA 1
ATOM 678 C C . GLY A 1 85 ? 12.987 -2.613 -14.197 1.00 83.12 85 GLY A C 1
ATOM 679 O O . GLY A 1 85 ? 12.764 -1.660 -13.448 1.00 83.12 85 GLY A O 1
ATOM 680 N N . CYS A 1 86 ? 12.126 -2.979 -15.148 1.00 83.44 86 CYS A N 1
ATOM 681 C CA . CYS A 1 86 ? 10.771 -2.438 -15.222 1.00 83.44 86 CYS A CA 1
ATOM 682 C C . CYS A 1 86 ? 9.932 -3.021 -14.067 1.00 83.44 86 CYS A C 1
ATOM 684 O O . CYS A 1 86 ? 10.045 -4.225 -13.802 1.00 83.44 86 CYS A O 1
ATOM 686 N N . PRO A 1 87 ? 9.099 -2.227 -13.363 1.00 88.19 87 PRO A N 1
ATOM 687 C CA . PRO A 1 87 ? 8.136 -2.795 -12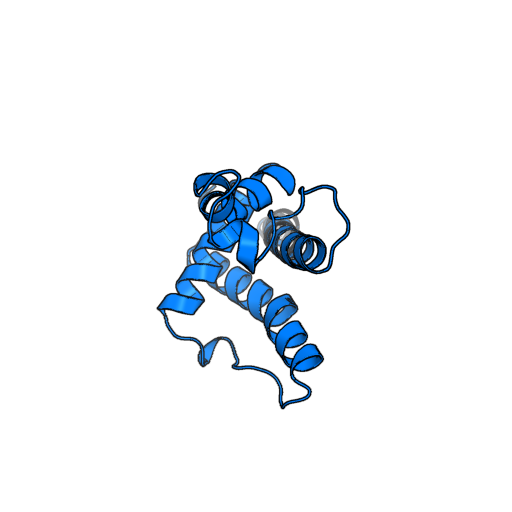.427 1.00 88.19 87 PRO A CA 1
ATOM 688 C C . PRO A 1 87 ? 7.253 -3.825 -13.155 1.00 88.19 87 PRO A C 1
ATOM 690 O O . PRO A 1 87 ? 6.780 -3.521 -14.252 1.00 88.19 87 PRO A O 1
ATOM 693 N N . PRO A 1 88 ? 7.010 -5.012 -12.566 1.00 91.81 88 PRO A N 1
ATOM 694 C CA . PRO A 1 88 ? 6.157 -6.027 -13.183 1.00 91.81 88 PRO A CA 1
ATOM 695 C C . PRO A 1 88 ? 4.738 -5.489 -13.393 1.00 91.81 88 PRO A C 1
ATOM 697 O O . PRO A 1 88 ? 4.322 -4.530 -12.735 1.00 91.81 88 PRO A O 1
ATOM 700 N N . GLU A 1 89 ? 3.972 -6.105 -14.285 1.00 92.69 89 GLU A N 1
ATOM 701 C CA . GLU A 1 89 ? 2.548 -5.813 -14.423 1.00 92.69 89 GLU A CA 1
ATOM 702 C C . GLU A 1 89 ? 1.731 -6.387 -13.254 1.00 92.69 89 GLU A C 1
ATOM 704 O O . GLU A 1 89 ? 2.163 -7.276 -12.519 1.00 92.69 89 GLU A O 1
ATOM 709 N N . ALA A 1 90 ? 0.533 -5.839 -13.029 1.00 94.69 90 ALA A N 1
ATOM 710 C CA . ALA A 1 90 ? -0.287 -6.174 -11.857 1.00 94.69 90 ALA A CA 1
ATOM 711 C C . ALA A 1 90 ? -0.739 -7.652 -11.816 1.00 94.69 90 ALA A C 1
ATOM 713 O O . ALA A 1 90 ? -0.994 -8.212 -10.741 1.00 94.69 90 ALA A O 1
ATOM 714 N N . ASP A 1 91 ? -0.877 -8.283 -12.978 1.00 94.19 91 ASP A N 1
ATOM 715 C CA . ASP A 1 91 ? -1.283 -9.677 -13.142 1.00 94.19 91 ASP A CA 1
ATOM 716 C 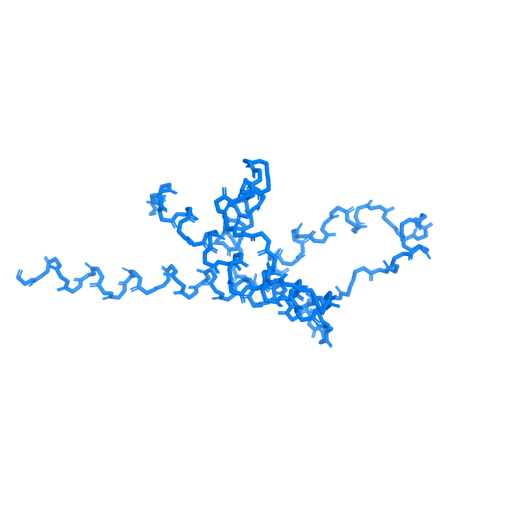C . ASP A 1 91 ? -0.116 -10.668 -13.017 1.00 94.19 91 ASP A C 1
ATOM 718 O O . ASP A 1 91 ? -0.352 -11.851 -12.764 1.00 94.19 91 ASP A O 1
ATOM 722 N N . GLU A 1 92 ? 1.132 -10.201 -13.089 1.00 95.00 92 GLU A N 1
ATOM 723 C CA . GLU A 1 92 ? 2.307 -11.044 -12.887 1.00 95.00 92 GLU A CA 1
ATOM 724 C C . GLU A 1 92 ? 2.401 -11.549 -11.439 1.00 95.00 92 GLU A C 1
ATOM 726 O O . GLU A 1 92 ? 2.106 -10.833 -10.475 1.00 95.00 92 GLU A O 1
ATOM 731 N N . ASP A 1 93 ? 2.841 -12.798 -11.256 1.00 92.50 93 ASP A N 1
ATOM 732 C CA . ASP A 1 93 ? 3.010 -13.419 -9.937 1.00 92.50 93 ASP A CA 1
ATOM 733 C C . ASP A 1 93 ? 4.469 -13.348 -9.460 1.00 92.50 93 ASP A C 1
ATOM 735 O O . ASP A 1 93 ? 5.241 -14.306 -9.532 1.00 92.50 93 ASP A O 1
ATOM 739 N N . THR A 1 94 ? 4.846 -12.178 -8.950 1.00 91.62 94 THR A N 1
ATOM 740 C CA . THR A 1 94 ? 6.165 -11.896 -8.376 1.00 91.62 94 THR A CA 1
ATOM 741 C C . THR A 1 94 ? 6.046 -11.679 -6.869 1.00 91.62 94 THR A C 1
ATOM 743 O O . THR A 1 94 ? 4.967 -11.400 -6.347 1.00 91.62 94 THR A O 1
ATOM 746 N N . GLU A 1 95 ? 7.152 -11.757 -6.124 1.00 87.75 95 GLU A N 1
ATOM 747 C CA . GLU A 1 95 ? 7.125 -11.403 -4.693 1.00 87.75 95 GLU A CA 1
ATOM 748 C C . GLU A 1 95 ? 6.620 -9.972 -4.464 1.00 87.75 95 GLU A C 1
ATOM 750 O O . GLU A 1 95 ? 5.845 -9.722 -3.540 1.00 87.75 95 GLU A O 1
ATOM 755 N N . ARG A 1 96 ? 7.000 -9.055 -5.359 1.00 88.19 96 ARG A N 1
ATOM 756 C CA . ARG A 1 96 ? 6.599 -7.651 -5.319 1.00 88.19 96 ARG A CA 1
ATOM 757 C C . ARG A 1 96 ? 5.088 -7.483 -5.484 1.00 88.19 96 ARG A C 1
ATOM 759 O O . ARG A 1 96 ? 4.457 -6.814 -4.666 1.00 88.19 96 ARG A O 1
ATOM 766 N N . THR A 1 97 ? 4.495 -8.093 -6.510 1.00 93.19 97 THR A N 1
ATOM 767 C CA . THR A 1 97 ? 3.044 -8.007 -6.746 1.00 93.19 97 THR A CA 1
ATOM 768 C C . THR A 1 97 ? 2.258 -8.743 -5.663 1.00 93.19 97 THR A C 1
ATOM 770 O O . THR A 1 97 ? 1.244 -8.216 -5.209 1.00 93.19 97 THR A O 1
ATOM 773 N N . ARG A 1 98 ? 2.742 -9.890 -5.154 1.00 90.56 98 ARG A N 1
ATOM 774 C CA . ARG A 1 98 ? 2.137 -10.587 -4.001 1.00 90.56 98 ARG A CA 1
ATOM 775 C C . ARG A 1 98 ? 2.087 -9.711 -2.749 1.00 90.56 98 ARG A C 1
ATOM 777 O O . ARG A 1 98 ? 1.040 -9.648 -2.106 1.00 90.56 98 ARG A O 1
ATOM 784 N N . GLY A 1 99 ? 3.179 -9.013 -2.428 1.00 90.75 99 GLY A N 1
ATOM 785 C CA . GLY A 1 99 ? 3.248 -8.110 -1.276 1.00 90.75 99 GLY A CA 1
ATOM 786 C C . GLY A 1 99 ? 2.211 -6.988 -1.352 1.00 90.75 99 GLY A C 1
ATOM 787 O O . GLY A 1 99 ? 1.402 -6.824 -0.440 1.00 90.75 99 GLY A O 1
ATOM 788 N N . HIS A 1 100 ? 2.157 -6.271 -2.475 1.00 94.25 100 HIS A N 1
ATOM 789 C CA . HIS A 1 100 ? 1.181 -5.191 -2.653 1.00 94.25 100 HIS A CA 1
ATOM 790 C C . HIS A 1 100 ? -0.263 -5.686 -2.773 1.00 94.25 100 HIS A C 1
ATOM 792 O O . HIS A 1 100 ? -1.188 -4.998 -2.343 1.00 94.25 100 HIS A O 1
ATOM 798 N N . ARG A 1 101 ? -0.482 -6.887 -3.318 1.00 94.75 101 ARG A N 1
ATOM 799 C CA . ARG A 1 101 ? -1.810 -7.511 -3.363 1.00 94.75 101 ARG A CA 1
ATOM 800 C C . ARG A 1 101 ? -2.303 -7.849 -1.956 1.00 94.75 101 ARG A C 1
ATOM 802 O O . ARG A 1 101 ? -3.474 -7.627 -1.656 1.00 94.75 101 ARG A O 1
ATOM 809 N N . ALA A 1 102 ? -1.413 -8.318 -1.078 1.00 92.56 102 ALA A N 1
ATOM 810 C CA . ALA A 1 102 ? -1.723 -8.514 0.335 1.00 92.56 102 ALA A CA 1
ATOM 811 C C . ALA A 1 102 ? -2.053 -7.184 1.034 1.00 92.56 102 ALA A C 1
ATOM 813 O O . ALA A 1 102 ? -3.077 -7.108 1.710 1.00 92.56 102 ALA A O 1
ATOM 814 N N . GLU A 1 103 ? -1.251 -6.129 0.820 1.00 94.38 103 GLU A N 1
ATOM 815 C CA . GLU A 1 103 ? -1.538 -4.775 1.333 1.00 94.38 103 GLU A CA 1
ATOM 816 C C . GLU A 1 103 ? -2.947 -4.313 0.914 1.00 94.38 103 GLU A C 1
ATOM 818 O O . GLU A 1 103 ? -3.774 -3.989 1.768 1.00 94.38 103 GLU A O 1
ATOM 823 N N . TYR A 1 104 ? -3.252 -4.359 -0.388 1.00 95.00 104 TYR A N 1
ATOM 824 C CA . TYR A 1 104 ? -4.551 -3.967 -0.939 1.00 95.00 104 TYR A CA 1
ATOM 825 C C . TYR A 1 104 ? -5.710 -4.748 -0.307 1.00 95.00 104 TYR A C 1
ATOM 827 O O . TYR A 1 104 ? -6.675 -4.153 0.175 1.00 95.00 104 TYR A O 1
ATOM 835 N N . HIS A 1 105 ? -5.621 -6.080 -0.259 1.00 92.12 105 HIS A N 1
ATOM 836 C CA . HIS A 1 105 ? -6.713 -6.899 0.264 1.00 92.12 105 HIS A CA 1
ATOM 837 C C . HIS A 1 105 ? -6.902 -6.775 1.775 1.00 92.12 105 HIS A C 1
ATOM 839 O O . HIS A 1 105 ? -8.043 -6.860 2.222 1.00 92.12 105 HIS A O 1
ATOM 845 N N . ILE A 1 106 ? -5.847 -6.534 2.559 1.00 91.69 106 ILE A N 1
ATOM 846 C CA . ILE A 1 106 ? -5.984 -6.261 3.997 1.00 91.69 106 ILE A CA 1
ATOM 847 C C . ILE A 1 106 ? -6.786 -4.981 4.214 1.00 91.69 106 ILE A C 1
ATOM 849 O O . ILE A 1 106 ? -7.725 -4.984 5.008 1.00 91.69 106 ILE A O 1
ATOM 853 N N . VAL A 1 107 ? -6.473 -3.912 3.475 1.00 92.19 107 VAL A N 1
ATOM 854 C CA . VAL A 1 107 ? -7.221 -2.650 3.561 1.00 92.19 107 VAL A CA 1
ATOM 855 C C . VAL A 1 107 ? -8.686 -2.862 3.192 1.00 92.19 107 VAL A C 1
ATOM 857 O O . VAL A 1 107 ? -9.578 -2.480 3.950 1.00 92.19 107 VAL A O 1
ATOM 860 N N . GLN A 1 108 ? -8.933 -3.526 2.062 1.00 89.69 108 GLN A N 1
ATOM 861 C CA . GLN A 1 108 ? -10.283 -3.834 1.595 1.00 89.69 108 GLN A CA 1
ATOM 862 C C . GLN A 1 108 ? -11.046 -4.726 2.581 1.00 89.69 108 GLN A C 1
ATOM 864 O O . GLN A 1 108 ? -12.249 -4.568 2.743 1.00 89.69 108 GLN A O 1
ATOM 869 N N . HIS A 1 109 ? -10.378 -5.669 3.247 1.00 88.56 109 HIS A N 1
ATOM 870 C CA . HIS A 1 109 ? -11.019 -6.573 4.196 1.00 88.56 109 HIS A CA 1
ATOM 871 C C . HIS A 1 109 ? -11.357 -5.874 5.514 1.00 88.56 109 HIS A C 1
ATOM 873 O O . HIS A 1 109 ? -12.505 -5.922 5.944 1.00 88.56 109 HIS A O 1
ATOM 879 N N . LEU A 1 110 ? -10.393 -5.186 6.131 1.00 86.25 110 LEU A N 1
ATOM 880 C CA . LEU A 1 110 ? -10.580 -4.552 7.439 1.00 86.25 110 LEU A CA 1
ATOM 881 C C . LEU A 1 110 ? -11.666 -3.476 7.418 1.00 86.25 110 LEU A C 1
ATOM 883 O O . LEU A 1 110 ? -12.405 -3.341 8.384 1.00 86.25 110 LEU A O 1
ATOM 887 N N . LEU A 1 111 ? -11.804 -2.757 6.305 1.00 78.88 111 LEU A N 1
ATOM 888 C CA . LEU A 1 111 ? -12.811 -1.705 6.166 1.00 78.88 111 LEU A CA 1
ATOM 889 C C . LEU A 1 111 ? -14.154 -2.209 5.626 1.00 78.88 111 LEU A C 1
ATOM 891 O O . LEU A 1 111 ? -15.129 -1.471 5.665 1.00 78.88 111 LEU A O 1
ATOM 895 N N . ARG A 1 112 ? -14.234 -3.471 5.182 1.00 70.62 112 ARG A N 1
ATOM 896 C CA . ARG A 1 112 ? -15.506 -4.156 4.895 1.00 70.62 112 ARG A CA 1
ATOM 897 C C . ARG A 1 112 ? -16.156 -4.750 6.144 1.00 70.62 112 ARG A C 1
ATOM 899 O O . ARG A 1 112 ? -17.375 -4.877 6.179 1.00 70.62 112 ARG A O 1
ATOM 906 N N . VAL A 1 113 ? -15.366 -5.146 7.147 1.00 51.94 113 VAL A N 1
ATOM 907 C CA . VAL A 1 113 ? -15.876 -5.796 8.373 1.00 51.94 113 VAL A CA 1
ATOM 908 C C . VAL A 1 113 ? -16.756 -4.843 9.199 1.00 51.94 113 VAL A C 1
ATOM 910 O O . VAL A 1 113 ? -17.728 -5.285 9.812 1.00 51.94 113 VAL A O 1
ATOM 913 N N . ASP A 1 114 ? -16.509 -3.538 9.104 1.00 47.06 114 ASP A N 1
ATOM 914 C CA . ASP A 1 114 ? -17.308 -2.505 9.771 1.00 47.06 114 ASP A CA 1
ATOM 915 C C . ASP A 1 114 ? -18.631 -2.161 9.059 1.00 47.06 114 ASP A C 1
ATOM 917 O O . ASP A 1 114 ? -19.527 -1.619 9.699 1.00 47.06 114 ASP A O 1
ATOM 921 N N . ASP A 1 115 ? -18.841 -2.550 7.797 1.00 49.0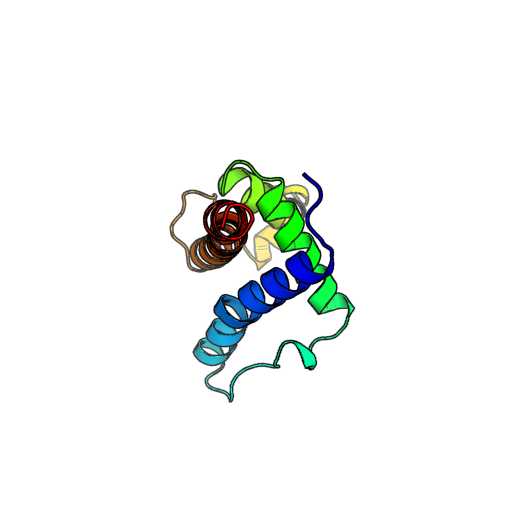9 115 ASP A N 1
ATOM 922 C CA . ASP A 1 115 ? -20.150 -2.362 7.142 1.00 49.09 115 ASP A CA 1
ATOM 923 C C . ASP A 1 115 ? -21.175 -3.432 7.567 1.00 49.09 115 ASP A C 1
ATOM 925 O O . ASP A 1 115 ? -22.379 -3.199 7.514 1.00 49.09 115 ASP A O 1
ATOM 929 N N . GLY A 1 116 ? -20.728 -4.614 8.008 1.00 40.97 116 GLY A N 1
ATOM 930 C CA . GLY A 1 116 ? -21.619 -5.707 8.419 1.00 40.97 116 GLY A CA 1
ATOM 931 C C . GLY A 1 116 ? -21.930 -5.732 9.916 1.00 40.97 116 GLY A C 1
ATOM 932 O O . GLY A 1 116 ? -23.072 -5.973 10.299 1.00 40.97 116 GLY A O 1
ATOM 933 N N . ALA A 1 117 ? -20.923 -5.486 10.762 1.00 47.06 117 ALA A N 1
ATOM 934 C CA . ALA A 1 117 ? -21.048 -5.629 12.214 1.00 47.06 117 ALA A CA 1
ATOM 935 C C . ALA A 1 117 ? -21.577 -4.360 12.912 1.00 47.06 117 ALA A C 1
ATOM 937 O O . ALA A 1 117 ? -22.373 -4.466 13.848 1.00 47.06 117 ALA A O 1
ATOM 938 N N . LEU A 1 118 ? -21.227 -3.158 12.429 1.00 42.88 118 LEU A N 1
ATOM 939 C CA . LEU A 1 118 ? -21.698 -1.894 13.024 1.00 42.88 118 LEU A CA 1
ATOM 940 C C . LEU A 1 118 ? -23.163 -1.569 12.682 1.00 42.88 118 LEU A C 1
ATOM 942 O O . LEU A 1 118 ? -23.805 -0.804 13.402 1.00 42.88 118 LEU A O 1
ATOM 946 N N . LEU A 1 119 ? -23.726 -2.169 11.624 1.00 48.31 119 LEU A N 1
ATOM 947 C CA . LEU A 1 119 ? -25.150 -2.031 11.284 1.00 48.31 119 LEU A CA 1
ATOM 948 C C . LEU A 1 119 ? -26.065 -2.903 12.157 1.00 48.31 119 LEU A C 1
ATOM 950 O O . LEU A 1 119 ? -27.248 -2.595 12.291 1.00 48.31 119 LEU A O 1
ATOM 954 N N . THR A 1 120 ? -25.543 -3.970 12.765 1.00 46.94 120 THR A N 1
ATOM 955 C CA . THR A 1 120 ? -26.332 -4.878 13.613 1.00 46.94 120 THR A CA 1
ATOM 956 C C . THR A 1 120 ? -26.403 -4.455 15.079 1.00 46.94 120 THR A C 1
ATOM 958 O O . THR A 1 120 ? -27.394 -4.764 15.734 1.00 46.94 120 THR A O 1
ATOM 961 N N . GLU A 1 121 ? -25.423 -3.709 15.595 1.00 45.06 121 GLU A N 1
ATOM 962 C CA . GLU A 1 121 ? -25.423 -3.270 17.004 1.00 45.06 121 GLU A CA 1
ATOM 963 C C . GLU A 1 121 ? -26.152 -1.936 17.248 1.00 45.06 121 GLU A C 1
ATOM 965 O O . GLU A 1 121 ? -26.441 -1.599 18.389 1.00 45.06 121 GLU A O 1
ATOM 970 N N . SER A 1 122 ? -26.531 -1.199 16.196 1.00 41.88 122 SER A N 1
ATOM 971 C CA .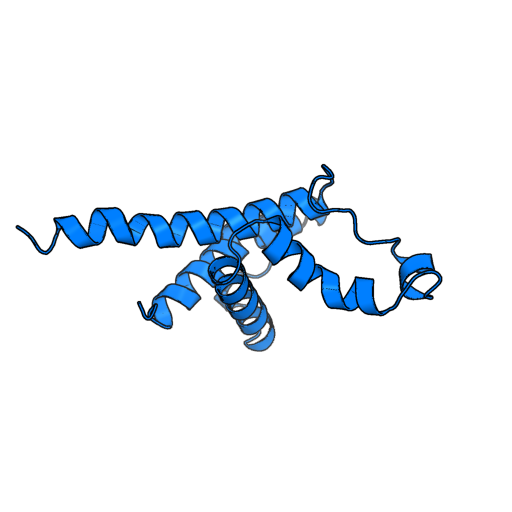 SER A 1 122 ? -27.409 -0.014 16.315 1.00 41.88 122 SER A CA 1
ATOM 972 C C . SER A 1 122 ? -28.908 -0.340 16.202 1.00 41.88 122 SER A C 1
ATOM 974 O O . SER A 1 122 ? -29.736 0.571 16.193 1.00 41.88 122 SER A O 1
ATOM 976 N N . ALA A 1 123 ? -29.269 -1.623 16.088 1.00 43.03 123 ALA A N 1
ATOM 977 C CA . ALA A 1 123 ? -30.649 -2.094 15.929 1.00 43.03 123 ALA A CA 1
ATOM 978 C C . ALA A 1 123 ? -31.139 -3.002 17.079 1.00 43.03 123 ALA A C 1
ATOM 980 O O . ALA A 1 123 ? -32.203 -3.610 16.944 1.00 43.03 123 ALA A O 1
ATOM 981 N N . ALA A 1 124 ? -30.389 -3.095 18.186 1.00 39.34 124 ALA A N 1
ATOM 982 C CA . ALA A 1 124 ? -30.719 -3.911 19.359 1.00 39.34 124 ALA A CA 1
ATOM 983 C C . ALA A 1 124 ? -30.932 -3.060 20.618 1.00 39.34 124 ALA A C 1
ATOM 985 O O . ALA A 1 124 ? -30.155 -2.103 20.826 1.00 39.34 124 ALA A O 1
#

Foldseek 3Di:
DDDDPVLLLVLLQVLCVVFVQVVCCVVVVDPGDDHPVRDDPVVSVVSSVLLVLLVVDPDLQSSVCVVCVVVCVCDPPHPCCVVPNRDDHLPDDDPVNVRSVSSSVSSVPSVVVCVPPVVVVVVD